Protein AF-A0A2W4RV79-F1 (afdb_monomer_lite)

Sequence (137 aa):
MKARRKSSSTPVARLARPAYEVRAKRFGPGDVQVELWQKRSPATPHITAPVRIAGLRGRNLELLESRISRHLKQVGVRLDLMPVDGVRADIDEDGALRLALFFRALAPMRNRDAMRLVAEGIEAMRGEGAQFCPEKA

Structure (mmCIF, N/CA/C/O backbone):
data_AF-A0A2W4RV79-F1
#
_entry.id   AF-A0A2W4RV79-F1
#
loop_
_atom_site.group_PDB
_atom_site.id
_atom_site.type_symbol
_atom_site.label_atom_id
_atom_site.label_alt_id
_atom_site.label_comp_id
_atom_site.label_asym_id
_atom_site.label_entity_id
_atom_site.label_seq_id
_atom_site.pdbx_PDB_ins_code
_atom_site.Cartn_x
_atom_site.Cartn_y
_atom_site.Cartn_z
_atom_site.occupancy
_atom_site.B_iso_or_equiv
_atom_site.auth_seq_id
_atom_site.auth_comp_id
_atom_site.auth_asym_id
_atom_site.auth_atom_id
_atom_site.pdbx_PDB_model_num
ATOM 1 N N . MET A 1 1 ? 46.241 12.941 -38.935 1.00 41.50 1 MET A N 1
ATOM 2 C CA . MET A 1 1 ? 45.205 11.888 -38.812 1.00 41.50 1 MET A CA 1
ATOM 3 C C . MET A 1 1 ? 45.241 11.311 -37.398 1.00 41.50 1 MET A C 1
ATOM 5 O O . MET A 1 1 ? 46.177 10.598 -37.073 1.00 41.50 1 MET A O 1
ATOM 9 N N . LYS A 1 2 ? 44.291 11.670 -36.520 1.00 36.09 2 LYS A N 1
ATOM 10 C CA . LYS A 1 2 ? 44.185 11.099 -35.164 1.00 36.09 2 LYS A CA 1
ATOM 11 C C . LYS A 1 2 ? 42.998 10.139 -35.122 1.00 36.09 2 LYS A C 1
ATOM 13 O O . LYS A 1 2 ? 41.849 10.572 -35.112 1.00 36.09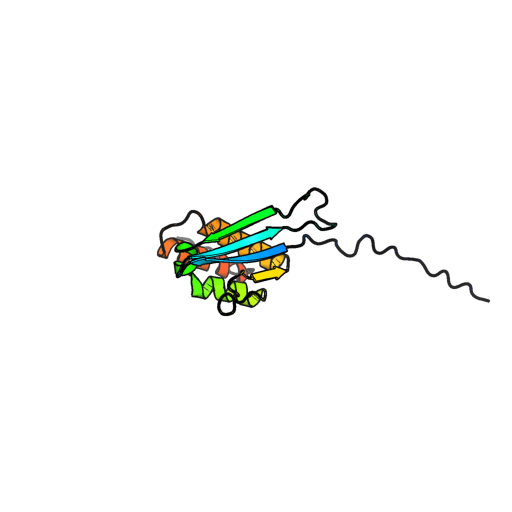 2 LYS A O 1
ATOM 18 N N . ALA A 1 3 ? 43.287 8.840 -35.108 1.00 44.56 3 ALA A N 1
ATOM 19 C CA . ALA A 1 3 ? 42.300 7.798 -34.862 1.00 44.56 3 ALA A CA 1
ATOM 20 C C . ALA A 1 3 ? 41.842 7.888 -33.399 1.00 44.56 3 ALA A C 1
ATOM 22 O O . ALA A 1 3 ? 42.511 7.421 -32.477 1.00 44.56 3 ALA A O 1
ATOM 23 N N . ARG A 1 4 ? 40.702 8.545 -33.183 1.00 38.75 4 ARG A N 1
ATOM 24 C CA . ARG A 1 4 ? 40.007 8.583 -31.899 1.00 38.75 4 ARG A CA 1
ATOM 25 C C . ARG A 1 4 ? 39.437 7.189 -31.646 1.00 38.75 4 ARG A C 1
ATOM 27 O O . ARG A 1 4 ? 38.348 6.871 -32.115 1.00 38.75 4 ARG A O 1
ATOM 34 N N . ARG A 1 5 ? 40.188 6.344 -30.932 1.00 44.56 5 ARG A N 1
ATOM 35 C CA . ARG A 1 5 ? 39.670 5.092 -30.364 1.00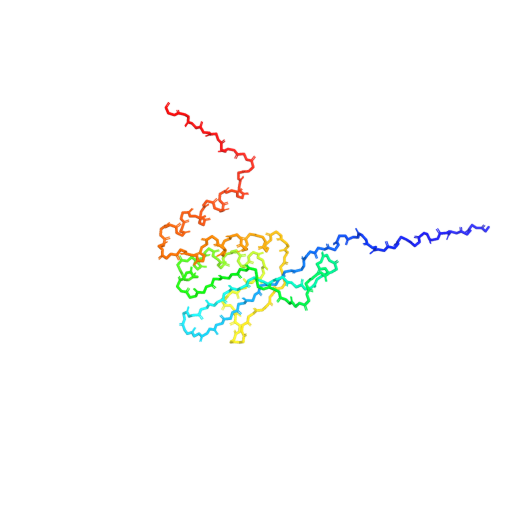 44.56 5 ARG A CA 1
ATOM 36 C C . ARG A 1 5 ? 38.492 5.454 -29.461 1.00 44.56 5 ARG A C 1
ATOM 38 O O . ARG A 1 5 ? 38.676 5.954 -28.356 1.00 44.56 5 ARG A O 1
ATOM 45 N N . LYS A 1 6 ? 37.277 5.272 -29.975 1.00 42.78 6 LYS A N 1
ATOM 46 C CA . LYS A 1 6 ? 36.044 5.338 -29.200 1.00 42.78 6 LYS A CA 1
ATOM 47 C C . LYS A 1 6 ? 36.063 4.101 -28.313 1.00 42.78 6 LYS A C 1
ATOM 49 O O . LYS A 1 6 ? 35.759 3.011 -28.783 1.00 42.78 6 LYS A O 1
ATOM 54 N N . SER A 1 7 ? 36.532 4.255 -27.075 1.00 39.31 7 SER A N 1
ATOM 55 C CA . SER A 1 7 ? 36.382 3.220 -26.063 1.00 39.31 7 SER A CA 1
ATOM 56 C C . SER A 1 7 ? 34.885 2.993 -25.889 1.00 39.31 7 SER A C 1
ATOM 58 O O . SER A 1 7 ? 34.153 3.817 -25.343 1.00 39.31 7 SER A O 1
ATOM 60 N N . SER A 1 8 ? 34.409 1.895 -26.459 1.00 44.69 8 SER A N 1
ATOM 61 C CA . SER A 1 8 ? 33.116 1.311 -26.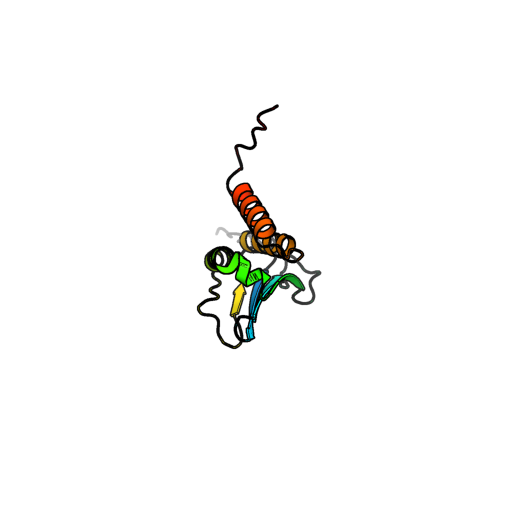161 1.00 44.69 8 SER A CA 1
ATOM 62 C C . SER A 1 8 ? 33.143 0.892 -24.694 1.00 44.69 8 SER A C 1
ATOM 64 O O . SER A 1 8 ? 33.568 -0.213 -24.365 1.00 44.69 8 SER A O 1
ATOM 66 N N . SER A 1 9 ? 32.753 1.799 -23.798 1.00 41.72 9 SER A N 1
ATOM 67 C CA . SER A 1 9 ? 32.401 1.426 -22.436 1.00 41.72 9 SER A CA 1
ATOM 68 C C . SER A 1 9 ? 31.091 0.650 -22.505 1.00 41.72 9 SER A C 1
ATOM 70 O O . SER A 1 9 ? 29.999 1.198 -22.643 1.00 41.72 9 SER A O 1
ATOM 72 N N . THR A 1 10 ? 31.218 -0.668 -22.484 1.00 48.91 10 THR A N 1
ATOM 73 C CA . THR A 1 10 ? 30.123 -1.619 -22.350 1.00 48.91 10 THR A CA 1
ATOM 74 C C . THR A 1 10 ? 29.247 -1.214 -21.149 1.00 48.91 10 THR A C 1
ATOM 76 O O . THR A 1 10 ? 29.775 -1.092 -20.041 1.00 48.91 10 THR A O 1
ATOM 79 N N . PRO A 1 11 ? 27.928 -0.985 -21.295 1.00 44.03 11 PRO A N 1
ATOM 80 C CA . PRO A 1 11 ? 27.078 -0.551 -20.189 1.00 44.03 11 PRO A CA 1
ATOM 81 C C . PRO A 1 11 ? 26.612 -1.763 -19.365 1.00 44.03 11 PRO A C 1
ATOM 83 O O . PRO A 1 11 ? 25.420 -1.989 -19.215 1.00 44.03 11 PRO A O 1
ATOM 86 N N . VAL A 1 12 ? 27.532 -2.583 -18.849 1.00 48.34 12 VAL A N 1
ATOM 87 C CA . VAL A 1 12 ? 27.168 -3.818 -18.109 1.00 48.34 12 VAL A CA 1
ATOM 88 C C . VAL A 1 12 ? 26.946 -3.565 -16.612 1.00 48.34 12 VAL A C 1
ATOM 90 O O . VAL A 1 12 ? 26.543 -4.462 -15.884 1.00 48.34 12 VAL A O 1
ATOM 93 N N . ALA A 1 13 ? 27.198 -2.345 -16.128 1.00 49.56 13 ALA A N 1
ATOM 94 C CA . ALA A 1 13 ? 27.263 -2.069 -14.692 1.00 49.56 13 ALA A CA 1
ATOM 95 C C . ALA A 1 13 ? 26.741 -0.684 -14.271 1.00 49.56 13 ALA A C 1
ATOM 97 O O . ALA A 1 13 ? 27.052 -0.219 -13.176 1.00 49.56 13 ALA A O 1
ATOM 98 N N . ARG A 1 14 ? 25.881 -0.024 -15.067 1.00 48.47 14 ARG A N 1
ATOM 99 C CA . ARG A 1 14 ? 24.940 0.941 -14.463 1.00 48.47 14 ARG A CA 1
ATOM 100 C C . ARG A 1 14 ? 23.846 0.138 -13.765 1.00 48.47 14 ARG A C 1
ATOM 102 O O . ARG A 1 14 ? 22.766 -0.035 -14.306 1.00 48.47 14 ARG A O 1
ATOM 109 N N . LEU A 1 15 ? 24.223 -0.404 -12.605 1.00 54.28 15 LEU A N 1
ATOM 110 C CA . LEU A 1 15 ? 23.394 -0.882 -11.502 1.00 54.28 15 LEU A CA 1
ATOM 111 C C . LEU A 1 15 ? 22.072 -1.497 -11.966 1.00 54.28 15 LEU A C 1
ATOM 113 O O . LEU A 1 15 ? 21.034 -0.837 -11.947 1.00 54.28 15 LEU A O 1
ATOM 117 N N . ALA A 1 16 ? 22.104 -2.767 -12.370 1.00 61.84 16 ALA A N 1
ATOM 118 C CA . ALA A 1 16 ? 20.875 -3.534 -12.439 1.00 61.84 16 ALA A CA 1
ATOM 119 C C . ALA A 1 16 ? 20.241 -3.481 -11.040 1.00 61.84 16 ALA A C 1
ATOM 121 O O . ALA A 1 16 ? 20.775 -4.062 -10.099 1.00 61.84 16 ALA A O 1
ATOM 122 N N . ARG A 1 17 ? 19.159 -2.716 -10.884 1.00 67.81 17 ARG A N 1
ATOM 123 C CA . ARG A 1 17 ? 18.393 -2.649 -9.638 1.00 67.81 17 ARG A CA 1
ATOM 124 C C . ARG A 1 17 ? 17.269 -3.682 -9.683 1.00 67.81 17 ARG A C 1
ATOM 126 O O . ARG A 1 17 ? 16.760 -3.988 -10.772 1.00 67.81 17 ARG A O 1
ATOM 133 N N . PRO A 1 18 ? 16.878 -4.262 -8.542 1.00 77.12 18 PRO A N 1
ATOM 134 C CA . PRO A 1 18 ? 15.671 -5.066 -8.490 1.00 77.12 18 PRO A CA 1
ATOM 135 C C . PRO A 1 18 ? 14.467 -4.208 -8.904 1.00 77.12 18 PRO A C 1
ATOM 137 O O . PRO A 1 18 ? 14.338 -3.061 -8.483 1.00 77.12 18 PRO A O 1
ATOM 140 N N . ALA A 1 19 ? 13.610 -4.748 -9.769 1.00 84.94 19 ALA A N 1
ATOM 141 C CA . ALA A 1 19 ? 12.394 -4.065 -10.198 1.00 84.94 19 ALA A CA 1
ATOM 142 C C . ALA A 1 19 ? 11.229 -4.487 -9.298 1.00 84.94 19 ALA A C 1
ATOM 144 O O . ALA A 1 19 ? 11.028 -5.684 -9.072 1.00 84.94 19 ALA A O 1
ATOM 145 N N . TYR A 1 20 ? 10.451 -3.524 -8.814 1.00 90.62 20 TYR A N 1
ATOM 146 C CA . TYR A 1 20 ? 9.318 -3.766 -7.925 1.00 90.62 20 TYR A CA 1
ATOM 147 C C . TYR A 1 20 ? 8.037 -3.177 -8.504 1.00 90.62 20 TYR A C 1
ATOM 149 O O . TYR A 1 20 ? 8.053 -2.145 -9.167 1.00 90.62 20 TYR A O 1
ATOM 157 N N . GLU A 1 21 ? 6.921 -3.843 -8.233 1.00 91.25 21 GLU A N 1
ATOM 158 C CA . GLU A 1 21 ? 5.597 -3.453 -8.701 1.00 91.25 21 GLU A CA 1
ATOM 159 C C . GLU A 1 21 ? 4.597 -3.571 -7.558 1.00 91.25 21 GLU A C 1
ATOM 161 O O . GLU A 1 21 ? 4.522 -4.594 -6.874 1.00 91.25 21 GLU A O 1
ATOM 166 N N . VAL A 1 22 ? 3.796 -2.531 -7.365 1.00 91.38 22 VAL A N 1
ATOM 167 C CA . VAL A 1 22 ? 2.632 -2.588 -6.485 1.00 91.38 22 VAL A CA 1
ATOM 168 C C . VAL A 1 22 ? 1.423 -2.945 -7.322 1.00 91.38 22 VAL A C 1
ATOM 170 O O . VAL A 1 22 ? 1.166 -2.334 -8.357 1.00 91.38 22 VAL A O 1
ATOM 173 N N . ARG A 1 23 ? 0.661 -3.927 -6.850 1.00 91.44 23 ARG A N 1
ATOM 174 C CA . ARG A 1 23 ? -0.622 -4.322 -7.418 1.00 91.44 23 ARG A CA 1
ATOM 175 C C . ARG A 1 23 ? -1.698 -4.040 -6.396 1.00 91.44 23 ARG A C 1
ATOM 177 O O . ARG A 1 23 ? -1.645 -4.580 -5.297 1.00 91.44 23 ARG A O 1
ATOM 184 N N . ALA A 1 24 ? -2.677 -3.229 -6.755 1.00 89.50 24 ALA A N 1
ATOM 185 C CA . ALA A 1 24 ? -3.880 -3.085 -5.957 1.00 89.50 24 ALA A CA 1
ATOM 186 C C . ALA A 1 24 ? -5.072 -3.631 -6.737 1.00 89.50 24 ALA A C 1
ATOM 188 O O . ALA A 1 24 ? -5.185 -3.416 -7.944 1.00 89.50 24 ALA A O 1
ATOM 189 N N . LYS A 1 25 ? -5.942 -4.368 -6.052 1.00 88.38 25 LYS A N 1
ATOM 190 C CA . LYS A 1 25 ? -7.140 -4.973 -6.628 1.00 88.38 25 LYS A CA 1
ATOM 191 C C . LYS A 1 25 ? -8.310 -4.805 -5.670 1.00 88.38 25 LYS A C 1
ATOM 193 O O . LYS A 1 25 ? -8.163 -4.992 -4.463 1.00 88.38 25 LYS A O 1
ATOM 198 N N . ARG A 1 26 ? -9.480 -4.476 -6.215 1.00 85.38 26 ARG A N 1
ATOM 199 C CA . ARG A 1 26 ? -10.746 -4.462 -5.477 1.00 85.38 26 ARG A CA 1
ATOM 200 C C . ARG A 1 26 ? -11.446 -5.804 -5.669 1.00 85.38 26 ARG A C 1
ATOM 202 O O . ARG A 1 26 ? -11.618 -6.245 -6.800 1.00 85.38 26 ARG A O 1
ATOM 209 N N . PHE A 1 27 ? -11.818 -6.452 -4.573 1.00 79.94 27 PHE A N 1
ATOM 210 C CA . PHE A 1 27 ? -12.574 -7.709 -4.579 1.00 79.94 27 PHE A CA 1
ATOM 211 C C . PHE A 1 27 ? -14.060 -7.492 -4.272 1.00 79.94 27 PHE A C 1
ATOM 213 O O . PHE A 1 27 ? -14.887 -8.304 -4.675 1.00 79.94 27 PHE A O 1
ATOM 220 N N . GLY A 1 28 ? -14.406 -6.381 -3.620 1.00 76.69 28 GLY A N 1
ATOM 221 C CA . GLY A 1 28 ? -15.782 -5.983 -3.338 1.00 76.69 28 GLY A CA 1
ATOM 222 C C . GLY A 1 28 ? -15.859 -4.589 -2.702 1.00 76.69 28 GLY A C 1
ATOM 223 O O . GLY A 1 28 ? -14.840 -3.893 -2.607 1.00 76.69 28 GLY A O 1
ATOM 224 N N . PRO A 1 29 ? -17.052 -4.155 -2.264 1.00 72.75 29 PRO A N 1
ATOM 225 C CA . PRO A 1 29 ? -17.213 -2.955 -1.443 1.00 72.75 29 PRO A CA 1
ATOM 226 C C . PRO A 1 29 ? -16.427 -3.117 -0.130 1.00 72.75 29 PRO A C 1
ATOM 228 O O . PRO A 1 29 ? -16.606 -4.111 0.565 1.00 72.75 29 PRO A O 1
ATOM 231 N N . GLY A 1 30 ? -15.509 -2.196 0.176 1.00 71.69 30 GLY A N 1
ATOM 232 C CA . GLY A 1 30 ? -14.612 -2.271 1.350 1.00 71.69 30 GLY A CA 1
ATOM 233 C C . GLY A 1 30 ? -13.442 -3.266 1.232 1.00 71.69 30 GLY A C 1
ATOM 234 O O . GLY A 1 30 ? -12.374 -3.052 1.794 1.00 71.69 30 GLY A O 1
ATOM 235 N N . ASP A 1 31 ? -13.556 -4.312 0.410 1.00 81.81 31 ASP A N 1
ATOM 236 C CA . ASP A 1 31 ? -12.494 -5.317 0.268 1.00 81.81 31 ASP A CA 1
ATOM 237 C C . ASP A 1 31 ? -11.472 -4.935 -0.814 1.00 81.81 31 ASP A C 1
ATOM 239 O O . ASP A 1 31 ? -11.569 -5.321 -1.986 1.00 81.81 31 ASP A O 1
ATOM 243 N N . VAL A 1 32 ? -10.481 -4.137 -0.410 1.00 86.44 32 VAL A N 1
ATOM 244 C CA . VAL A 1 32 ? -9.314 -3.779 -1.227 1.00 86.44 32 VAL A CA 1
ATOM 245 C C . VAL A 1 32 ? -8.100 -4.578 -0.773 1.00 86.44 32 VAL A C 1
ATOM 247 O O . VAL A 1 32 ? -7.822 -4.707 0.418 1.00 86.44 32 VAL A O 1
ATOM 250 N N . GLN A 1 33 ? -7.343 -5.090 -1.736 1.00 88.94 33 GLN A N 1
ATOM 251 C CA . GLN A 1 33 ? -6.066 -5.744 -1.509 1.00 88.94 33 GLN A CA 1
ATOM 252 C C . GLN A 1 33 ? -4.954 -4.958 -2.188 1.00 88.94 33 GLN A C 1
ATOM 254 O O . GLN A 1 33 ? -5.072 -4.594 -3.355 1.00 88.94 33 GLN A O 1
ATOM 259 N N . VAL A 1 34 ? -3.858 -4.746 -1.468 1.00 89.94 34 VAL A N 1
ATOM 260 C CA . VAL A 1 34 ? -2.625 -4.159 -1.989 1.00 89.94 34 VAL A CA 1
ATOM 261 C C . VAL A 1 34 ? -1.497 -5.153 -1.775 1.00 89.94 34 VAL A C 1
ATOM 263 O O . VAL A 1 34 ? -1.299 -5.664 -0.675 1.00 89.94 34 VAL A O 1
ATOM 266 N N . GLU A 1 35 ? -0.751 -5.441 -2.828 1.00 92.50 35 GLU A N 1
ATOM 267 C CA . GLU A 1 35 ? 0.350 -6.391 -2.830 1.00 92.50 35 GLU A CA 1
ATOM 268 C C . GLU A 1 35 ? 1.596 -5.763 -3.434 1.00 92.50 35 GLU A C 1
ATOM 270 O O . GLU A 1 35 ? 1.531 -5.008 -4.402 1.00 92.50 35 GLU A O 1
ATOM 275 N N . LEU A 1 36 ? 2.742 -6.131 -2.881 1.00 92.38 36 LEU A N 1
ATOM 276 C CA . LEU A 1 36 ? 4.050 -5.803 -3.410 1.00 92.38 36 LEU A CA 1
ATOM 277 C C . LEU A 1 36 ? 4.637 -7.031 -4.099 1.00 92.38 36 LEU A C 1
ATOM 279 O O . LEU A 1 36 ? 4.714 -8.112 -3.508 1.00 92.38 36 LEU A O 1
ATOM 283 N N . TRP A 1 37 ? 5.093 -6.836 -5.327 1.00 92.12 37 TRP A N 1
ATOM 284 C CA . TRP A 1 37 ? 5.674 -7.857 -6.179 1.00 92.12 37 TRP A CA 1
ATOM 285 C C . TRP A 1 37 ? 7.085 -7.458 -6.604 1.00 92.12 37 TRP A C 1
ATOM 287 O O . TRP A 1 37 ? 7.355 -6.293 -6.883 1.00 92.12 37 TRP A O 1
ATOM 297 N N . GLN A 1 38 ? 7.983 -8.433 -6.688 1.00 89.06 38 GLN A N 1
ATOM 298 C CA . GLN A 1 38 ? 9.302 -8.270 -7.286 1.00 89.06 38 GLN A CA 1
ATOM 299 C C . GLN A 1 38 ? 9.283 -8.860 -8.694 1.00 89.06 38 GLN A C 1
ATOM 301 O O . GLN A 1 38 ? 8.906 -10.017 -8.889 1.00 89.06 38 GLN A O 1
ATOM 306 N N . LYS A 1 39 ? 9.659 -8.054 -9.685 1.00 87.06 39 LYS A N 1
ATOM 307 C CA . LYS A 1 39 ? 9.733 -8.444 -11.094 1.00 87.06 39 LYS A CA 1
ATOM 308 C C . LYS A 1 39 ? 11.093 -9.049 -11.405 1.00 87.06 39 LYS A C 1
ATOM 310 O O . LYS A 1 39 ? 12.082 -8.826 -10.705 1.00 87.06 39 LYS A O 1
ATOM 315 N N . ARG A 1 40 ? 11.134 -9.793 -12.512 1.00 82.06 40 ARG A N 1
ATOM 316 C CA . ARG A 1 40 ? 12.406 -10.181 -13.115 1.00 82.06 40 ARG A CA 1
ATOM 317 C C . ARG A 1 40 ? 13.161 -8.908 -13.489 1.00 82.06 40 ARG A C 1
ATOM 319 O O . ARG A 1 40 ? 12.624 -8.073 -14.216 1.00 82.06 40 ARG A O 1
ATOM 326 N N . SER A 1 41 ? 14.395 -8.775 -13.032 1.00 75.19 41 SER A N 1
ATOM 327 C CA . SER A 1 41 ? 15.313 -7.760 -13.531 1.00 75.19 41 SER A CA 1
ATOM 328 C C . SER A 1 41 ? 16.694 -8.380 -13.748 1.00 75.19 41 SER A C 1
ATOM 330 O O . SER A 1 41 ? 16.962 -9.473 -13.242 1.00 75.19 41 SER A O 1
ATOM 332 N N . PRO A 1 42 ? 17.603 -7.708 -14.475 1.00 71.06 42 PRO A N 1
ATOM 333 C CA . PRO A 1 42 ? 18.974 -8.193 -14.633 1.00 71.06 42 PRO A CA 1
ATOM 334 C C . PRO A 1 42 ? 19.725 -8.342 -13.292 1.00 71.06 42 PRO A C 1
ATOM 336 O O . PRO A 1 42 ? 20.737 -9.029 -13.236 1.00 71.06 42 PRO A O 1
ATOM 339 N N . ALA A 1 43 ? 19.215 -7.724 -12.216 1.00 71.50 43 ALA A N 1
ATOM 340 C CA . ALA A 1 43 ? 19.735 -7.815 -10.850 1.00 71.50 43 ALA A CA 1
ATOM 341 C C . ALA A 1 43 ? 19.272 -9.079 -10.117 1.00 71.50 43 ALA A C 1
ATOM 343 O O . ALA A 1 43 ? 19.901 -9.524 -9.162 1.00 71.50 43 ALA A O 1
ATOM 344 N N . THR A 1 44 ? 18.142 -9.640 -10.549 1.00 68.69 44 THR A N 1
ATOM 345 C CA . THR A 1 44 ? 17.469 -10.781 -9.928 1.00 68.69 44 THR A CA 1
ATOM 346 C C . THR A 1 44 ? 17.290 -11.919 -10.938 1.00 68.69 44 THR A C 1
ATOM 348 O O . THR A 1 44 ? 16.167 -12.352 -11.205 1.00 68.69 44 THR A O 1
ATOM 351 N N . PRO A 1 45 ? 18.388 -12.454 -11.512 1.00 70.31 45 PRO A N 1
ATOM 352 C CA . PRO A 1 45 ? 18.314 -13.476 -12.560 1.00 70.31 45 PRO A CA 1
ATOM 353 C C . PRO A 1 45 ? 17.680 -14.793 -12.081 1.00 70.31 45 PRO A C 1
ATOM 355 O O . PRO A 1 45 ? 17.166 -15.559 -12.890 1.00 70.31 45 PRO A O 1
ATOM 358 N N . HIS A 1 46 ? 17.679 -15.045 -10.768 1.00 73.06 46 HIS A N 1
ATOM 359 C CA . HIS A 1 46 ? 17.039 -16.199 -10.132 1.00 73.06 46 HIS A CA 1
ATOM 360 C C . HIS A 1 46 ? 15.504 -16.097 -10.077 1.00 73.06 46 HIS A C 1
ATOM 362 O O . HIS A 1 46 ? 14.831 -17.100 -9.850 1.00 73.06 46 HIS A O 1
ATOM 368 N N . ILE A 1 47 ? 14.925 -14.911 -10.291 1.00 78.38 47 ILE A N 1
ATOM 369 C CA . ILE A 1 47 ? 13.474 -14.724 -10.305 1.00 78.38 47 ILE A CA 1
ATOM 370 C C . ILE A 1 47 ? 12.953 -15.104 -11.691 1.00 78.38 47 ILE A C 1
ATOM 372 O O . ILE A 1 47 ? 13.189 -14.403 -12.673 1.00 78.38 47 ILE A O 1
ATOM 376 N N . THR A 1 48 ? 12.223 -16.220 -11.775 1.00 74.25 48 THR A N 1
ATOM 377 C CA . THR A 1 48 ? 11.631 -16.728 -13.025 1.00 74.25 48 THR A CA 1
ATOM 378 C C . THR A 1 48 ? 10.144 -16.363 -13.192 1.00 74.25 48 THR A C 1
ATOM 380 O O . THR A 1 48 ? 9.561 -16.470 -14.266 1.00 74.25 48 THR A O 1
ATOM 383 N N . ALA A 1 49 ? 9.490 -15.818 -12.189 1.00 81.00 49 ALA A N 1
ATOM 384 C CA . ALA A 1 49 ? 8.169 -15.213 -12.336 1.00 81.00 49 ALA A CA 1
ATOM 385 C C . ALA A 1 49 ? 8.063 -14.087 -11.315 1.00 81.00 49 ALA A C 1
ATOM 387 O O . ALA A 1 49 ? 8.801 -14.124 -10.334 1.00 81.00 49 ALA A O 1
ATOM 388 N N . PRO A 1 50 ? 7.195 -13.080 -11.510 1.00 84.62 50 PRO A N 1
ATOM 389 C CA . PRO A 1 50 ? 6.968 -12.084 -10.473 1.00 84.62 50 PRO A CA 1
ATOM 390 C C . PRO A 1 50 ? 6.654 -12.768 -9.134 1.00 84.62 50 PRO A C 1
ATOM 392 O O . PRO A 1 50 ? 5.768 -13.620 -9.088 1.00 84.62 50 PRO A O 1
ATOM 395 N N . VAL A 1 51 ? 7.367 -12.411 -8.064 1.00 87.75 51 VAL A N 1
ATOM 396 C CA . VAL A 1 51 ? 7.194 -13.006 -6.726 1.00 87.75 51 VAL A CA 1
ATOM 397 C C . VAL A 1 51 ? 6.484 -12.016 -5.816 1.00 87.75 51 VAL A C 1
ATOM 399 O O . VAL A 1 51 ? 6.894 -10.861 -5.718 1.00 87.75 51 VAL A O 1
ATOM 402 N N . ARG A 1 52 ? 5.434 -12.462 -5.120 1.00 89.62 52 ARG A N 1
ATOM 403 C CA . ARG A 1 52 ? 4.761 -11.658 -4.095 1.00 89.62 52 ARG A CA 1
ATOM 404 C C . ARG A 1 52 ? 5.640 -11.577 -2.845 1.00 89.62 52 ARG A C 1
ATOM 406 O O . ARG A 1 52 ? 5.926 -12.595 -2.223 1.00 89.62 52 ARG A O 1
ATOM 413 N N . ILE A 1 53 ? 6.023 -10.365 -2.457 1.00 89.62 53 ILE A N 1
ATOM 414 C CA . ILE A 1 53 ? 6.886 -10.099 -1.297 1.00 89.62 53 ILE A CA 1
ATOM 415 C C . ILE A 1 53 ? 6.057 -9.871 -0.032 1.00 89.62 53 ILE A C 1
ATOM 417 O O . ILE A 1 53 ? 6.357 -10.415 1.035 1.00 89.62 53 ILE A O 1
ATOM 421 N N . ALA A 1 54 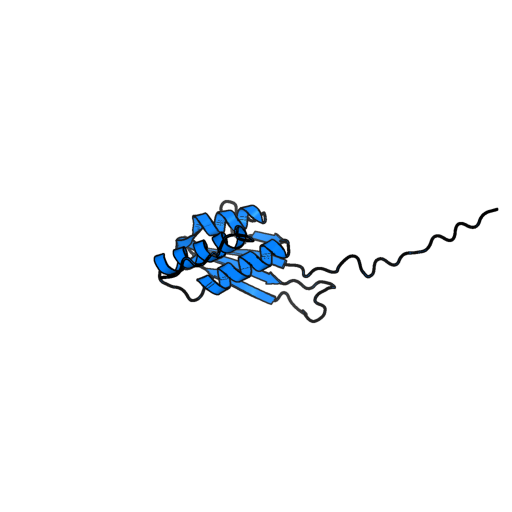? 5.014 -9.051 -0.152 1.00 90.44 54 ALA A N 1
ATOM 422 C CA . ALA A 1 54 ? 4.141 -8.681 0.952 1.00 90.44 54 ALA A CA 1
ATOM 423 C C . ALA A 1 54 ? 2.772 -8.230 0.432 1.00 90.44 54 ALA A C 1
ATOM 425 O O . ALA A 1 54 ? 2.597 -7.973 -0.758 1.00 90.44 54 ALA A O 1
ATOM 426 N N . GLY A 1 55 ? 1.783 -8.124 1.312 1.00 90.56 55 GLY A N 1
ATOM 427 C CA . GLY A 1 55 ? 0.516 -7.495 0.963 1.00 90.56 55 GLY A CA 1
ATOM 428 C C . GLY A 1 55 ? -0.425 -7.378 2.147 1.00 90.56 55 GLY A C 1
ATOM 429 O O . GLY A 1 55 ? -0.305 -8.126 3.115 1.00 90.56 55 GLY A O 1
ATOM 430 N N . LEU A 1 56 ? -1.367 -6.453 2.030 1.00 88.50 56 LEU A N 1
ATOM 431 C CA . LEU A 1 56 ? -2.389 -6.153 3.020 1.00 88.50 56 LEU A CA 1
ATOM 432 C C . LEU A 1 56 ? -3.764 -6.158 2.348 1.00 88.50 56 LEU A C 1
ATOM 434 O O . LEU A 1 56 ? -3.889 -5.751 1.194 1.00 88.50 56 LEU A O 1
ATOM 438 N N . ARG A 1 57 ? -4.795 -6.632 3.049 1.00 87.25 57 ARG A N 1
ATOM 439 C CA . ARG A 1 57 ? -6.151 -6.752 2.500 1.00 87.25 57 ARG A CA 1
ATOM 440 C C . ARG A 1 57 ? -7.218 -6.367 3.518 1.00 87.25 57 ARG A C 1
ATOM 442 O O . ARG A 1 57 ? -7.049 -6.628 4.711 1.00 87.25 57 ARG A O 1
ATOM 449 N N . GLY A 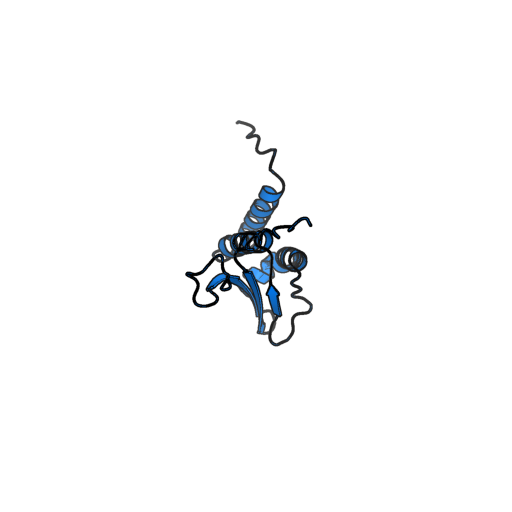1 58 ? -8.319 -5.819 3.009 1.00 84.62 58 GLY A N 1
ATOM 450 C CA . GLY A 1 58 ? -9.582 -5.643 3.717 1.00 84.62 58 GLY A CA 1
ATOM 451 C C . GLY A 1 58 ? -9.403 -4.843 4.999 1.00 84.62 58 GLY A C 1
ATOM 452 O O . GLY A 1 58 ? -8.758 -3.798 4.999 1.00 84.62 58 GLY A O 1
ATOM 453 N N . ARG A 1 59 ? -9.894 -5.385 6.116 1.00 81.06 59 ARG A N 1
ATOM 454 C CA . ARG A 1 59 ? -9.915 -4.702 7.417 1.00 81.06 59 ARG A CA 1
ATOM 455 C C . ARG A 1 59 ? -8.565 -4.121 7.843 1.00 81.06 59 ARG A C 1
ATOM 457 O O . ARG A 1 59 ? -8.515 -3.009 8.348 1.00 81.06 59 ARG A O 1
ATOM 464 N N . ASN A 1 60 ? -7.457 -4.831 7.637 1.00 80.62 60 ASN A N 1
ATOM 465 C CA . ASN A 1 60 ? -6.148 -4.318 8.054 1.00 80.62 60 ASN A CA 1
ATOM 466 C C . ASN A 1 60 ? -5.709 -3.100 7.225 1.00 80.62 60 ASN A C 1
ATOM 468 O O . ASN A 1 60 ? -5.000 -2.234 7.735 1.00 80.62 60 ASN A O 1
ATOM 472 N N . LEU A 1 61 ? -6.144 -3.029 5.965 1.00 82.25 61 LEU A N 1
ATOM 473 C CA . LEU A 1 61 ? -5.939 -1.869 5.106 1.00 82.25 61 LEU A CA 1
ATOM 474 C C . LEU A 1 61 ? -6.853 -0.712 5.519 1.00 82.25 61 LEU A C 1
ATOM 476 O O . LEU A 1 61 ? -6.368 0.409 5.617 1.00 82.25 61 LEU A O 1
ATOM 480 N N . GLU A 1 62 ? -8.122 -0.986 5.830 1.00 82.75 62 GLU A N 1
ATOM 481 C CA . GLU A 1 62 ? -9.085 0.018 6.313 1.00 82.75 62 GLU A CA 1
ATOM 482 C C . GLU A 1 62 ? -8.616 0.687 7.615 1.00 82.75 62 GLU A C 1
ATOM 484 O O . GLU A 1 62 ? -8.654 1.907 7.752 1.00 82.75 62 GLU A O 1
ATOM 489 N N . LEU A 1 63 ? -8.090 -0.096 8.565 1.00 81.75 63 LEU A N 1
ATOM 490 C CA . LEU A 1 63 ? -7.632 0.414 9.864 1.00 81.75 63 LEU A CA 1
ATOM 491 C C . LEU A 1 63 ? -6.516 1.467 9.756 1.00 81.75 63 LEU A C 1
ATOM 493 O O . LEU A 1 63 ? -6.365 2.288 10.662 1.00 81.75 63 LEU A O 1
ATOM 497 N N . LEU A 1 64 ? -5.733 1.441 8.675 1.00 81.81 64 LEU A N 1
ATOM 498 C CA . LEU A 1 64 ? -4.623 2.361 8.421 1.00 81.81 64 LEU A CA 1
ATOM 499 C C . LEU A 1 64 ? -4.740 3.044 7.052 1.00 81.81 64 LEU A C 1
ATOM 501 O O . LEU A 1 64 ? -3.733 3.497 6.500 1.00 81.81 64 LEU A O 1
ATOM 505 N N . GLU A 1 65 ? -5.957 3.150 6.516 1.00 81.12 65 GLU A N 1
ATOM 506 C CA . GLU A 1 65 ? -6.211 3.563 5.134 1.00 81.12 65 GLU A CA 1
ATOM 507 C C . GLU A 1 65 ? -5.558 4.904 4.807 1.00 81.12 65 GLU A C 1
ATOM 509 O O . GLU A 1 65 ? -4.821 5.011 3.828 1.00 81.12 65 GLU A O 1
ATOM 514 N N . SER A 1 66 ? -5.734 5.911 5.665 1.00 83.25 66 SER A N 1
ATOM 515 C CA . SER A 1 66 ? -5.159 7.247 5.474 1.00 83.25 66 SER A CA 1
ATOM 516 C C . SER A 1 66 ? -3.627 7.236 5.399 1.00 83.25 66 SER A C 1
ATOM 518 O O . SER A 1 66 ? -3.037 8.005 4.636 1.00 83.25 66 SER A O 1
ATOM 520 N N . ARG A 1 67 ? -2.965 6.363 6.174 1.00 82.75 67 ARG A N 1
ATOM 521 C CA . ARG A 1 67 ? -1.495 6.249 6.203 1.00 82.75 67 ARG A CA 1
ATOM 522 C C . ARG A 1 67 ? -0.987 5.476 4.996 1.00 82.75 67 ARG A C 1
ATOM 524 O O . ARG A 1 67 ? -0.111 5.960 4.283 1.00 82.75 67 ARG A O 1
ATOM 531 N N . ILE A 1 68 ? -1.572 4.313 4.722 1.00 83.94 68 ILE A N 1
ATOM 532 C CA . ILE A 1 68 ? -1.175 3.478 3.585 1.00 83.94 68 ILE A CA 1
ATOM 533 C C . ILE A 1 68 ? -1.449 4.214 2.274 1.00 83.94 68 ILE A C 1
ATOM 535 O O . ILE A 1 68 ? -0.582 4.249 1.408 1.00 83.94 68 ILE A O 1
ATOM 539 N N . SER A 1 69 ? -2.579 4.912 2.160 1.00 84.56 69 SER A N 1
ATOM 540 C CA . SER A 1 69 ? -2.880 5.768 1.012 1.00 84.56 69 SER A CA 1
ATOM 541 C C . SER A 1 69 ? -1.854 6.883 0.836 1.00 84.56 69 SER A C 1
ATOM 543 O O . SER A 1 69 ? -1.496 7.198 -0.294 1.00 84.56 69 SER A O 1
ATOM 545 N N . ARG A 1 70 ? -1.328 7.471 1.919 1.00 85.62 70 ARG A N 1
ATOM 546 C CA . ARG A 1 70 ? -0.248 8.465 1.829 1.00 85.62 70 ARG A CA 1
ATOM 547 C C . ARG A 1 70 ? 1.038 7.849 1.274 1.00 85.62 70 ARG A C 1
ATOM 549 O O . ARG A 1 70 ? 1.612 8.425 0.354 1.00 85.62 70 ARG A O 1
ATOM 556 N N . HIS A 1 71 ? 1.470 6.697 1.789 1.00 83.69 71 HIS A N 1
ATOM 557 C CA . HIS A 1 71 ? 2.680 6.011 1.305 1.00 83.69 71 HIS A CA 1
ATOM 558 C C . HIS A 1 71 ? 2.533 5.542 -0.142 1.00 83.69 71 HIS A C 1
ATOM 560 O O . HIS A 1 71 ? 3.434 5.750 -0.947 1.00 83.69 71 HIS A O 1
ATOM 566 N N . LEU A 1 72 ? 1.369 5.004 -0.505 1.00 85.12 72 LEU A N 1
ATOM 567 C CA . LEU A 1 72 ? 1.058 4.631 -1.882 1.00 85.12 72 LEU A CA 1
ATOM 568 C C . LEU A 1 72 ? 1.093 5.850 -2.810 1.00 85.12 72 LEU A C 1
ATOM 570 O O . LEU A 1 72 ? 1.741 5.804 -3.851 1.00 85.12 72 LEU A O 1
ATOM 574 N N . LYS A 1 73 ? 0.504 6.980 -2.399 1.00 85.94 73 LYS A N 1
ATOM 575 C CA . LYS A 1 73 ? 0.555 8.235 -3.165 1.00 85.94 73 LYS A CA 1
ATOM 576 C C . LYS A 1 73 ? 1.988 8.751 -3.342 1.00 85.94 73 LYS A C 1
ATOM 578 O O . LYS A 1 73 ? 2.278 9.306 -4.398 1.00 85.94 73 LYS A O 1
ATOM 583 N N . GLN A 1 74 ? 2.867 8.570 -2.350 1.00 83.62 74 GLN A N 1
ATOM 584 C CA . GLN A 1 74 ? 4.289 8.941 -2.445 1.00 83.62 74 GLN A CA 1
ATOM 585 C C . GLN A 1 74 ? 5.039 8.119 -3.498 1.00 83.62 74 GLN A C 1
ATOM 587 O O . GLN A 1 74 ? 5.926 8.659 -4.149 1.00 83.62 74 GLN A O 1
ATOM 592 N N . VAL A 1 75 ? 4.656 6.856 -3.703 1.00 79.00 75 VAL A N 1
ATOM 593 C CA . VAL A 1 75 ? 5.231 5.981 -4.740 1.00 79.00 75 VAL A CA 1
ATOM 594 C C . VAL A 1 75 ? 4.429 5.996 -6.052 1.00 79.00 75 VAL A C 1
ATOM 596 O O . VAL A 1 75 ? 4.610 5.137 -6.905 1.00 79.00 75 VAL A O 1
ATOM 599 N N . GLY A 1 76 ? 3.513 6.958 -6.224 1.00 78.19 76 GLY A N 1
ATOM 600 C CA . GLY A 1 76 ? 2.735 7.134 -7.458 1.00 78.19 76 GLY A CA 1
ATOM 601 C C . GLY A 1 76 ? 1.482 6.258 -7.591 1.00 78.19 76 GLY A C 1
ATOM 602 O O . GLY A 1 76 ? 0.810 6.307 -8.618 1.00 78.19 76 GLY A O 1
ATOM 603 N N . VAL A 1 77 ? 1.106 5.499 -6.559 1.00 82.50 77 VAL A N 1
ATOM 604 C CA . VAL A 1 77 ? -0.098 4.654 -6.539 1.00 82.50 77 VAL A CA 1
ATOM 605 C C . VAL A 1 77 ? -1.249 5.391 -5.855 1.00 82.50 77 VAL A C 1
ATOM 607 O O . VAL A 1 77 ? -1.181 5.721 -4.672 1.00 82.50 77 VAL A O 1
ATOM 610 N N . ARG A 1 78 ? -2.357 5.629 -6.565 1.00 81.50 78 ARG A N 1
ATOM 611 C CA . ARG A 1 78 ? -3.570 6.220 -5.970 1.00 81.50 78 ARG A CA 1
ATOM 612 C C . ARG A 1 78 ? -4.694 5.190 -5.903 1.00 81.50 78 ARG A C 1
ATOM 614 O O . ARG A 1 78 ? -5.254 4.828 -6.930 1.00 81.50 78 ARG A O 1
ATOM 621 N N . LEU A 1 79 ? -5.038 4.754 -4.689 1.00 77.19 79 LEU A N 1
ATOM 622 C CA . LEU A 1 79 ? -6.149 3.820 -4.459 1.00 77.19 79 LEU A CA 1
ATOM 623 C C . LEU A 1 79 ? -7.522 4.445 -4.756 1.00 77.19 79 LEU A C 1
ATOM 625 O O . LEU A 1 79 ? -8.423 3.742 -5.205 1.00 77.19 79 LEU A O 1
ATOM 629 N N . ASP A 1 80 ? -7.654 5.760 -4.559 1.00 77.00 80 ASP A N 1
ATOM 630 C CA . ASP A 1 80 ? -8.899 6.511 -4.787 1.00 77.00 80 ASP A CA 1
ATOM 631 C C . ASP A 1 80 ? -9.340 6.495 -6.261 1.00 77.00 80 ASP A C 1
ATOM 633 O O . ASP A 1 80 ? -10.526 6.556 -6.562 1.00 77.00 80 ASP A O 1
ATOM 637 N N . LEU A 1 81 ? -8.374 6.408 -7.182 1.00 76.19 81 LEU A N 1
ATOM 638 C CA . LEU A 1 81 ? -8.587 6.426 -8.634 1.00 76.19 81 LEU A CA 1
ATOM 639 C C . LEU A 1 81 ? -8.432 5.031 -9.254 1.00 76.19 81 LEU A C 1
ATOM 641 O O . LEU A 1 81 ? -8.208 4.904 -10.456 1.00 76.19 81 LEU A O 1
ATOM 645 N N . MET A 1 82 ? -8.476 3.980 -8.432 1.00 78.81 82 MET A N 1
ATOM 646 C CA . MET A 1 82 ? -8.214 2.621 -8.886 1.00 78.81 82 MET A CA 1
ATOM 647 C C . MET A 1 82 ? -9.347 2.113 -9.801 1.00 78.81 82 MET A C 1
ATOM 649 O O . MET A 1 82 ? -10.500 2.078 -9.359 1.00 78.81 82 MET A O 1
ATOM 653 N N . PRO A 1 83 ? -9.034 1.657 -11.030 1.00 77.31 83 PRO A N 1
ATOM 654 C CA . PRO A 1 83 ? -9.999 1.013 -11.921 1.00 77.31 83 PRO A CA 1
ATOM 655 C C . PRO A 1 83 ? -10.596 -0.268 -11.322 1.00 77.31 83 PRO A C 1
ATOM 657 O O . PRO A 1 83 ? -10.023 -0.868 -10.410 1.00 77.31 83 PRO A O 1
ATOM 660 N N . VAL A 1 84 ? -11.714 -0.739 -11.886 1.00 73.38 84 VAL A N 1
ATOM 661 C CA . VAL A 1 84 ? -12.367 -2.000 -11.475 1.00 73.38 84 VAL A CA 1
ATOM 662 C C . VAL A 1 84 ? -11.412 -3.197 -11.602 1.00 73.38 84 VAL A C 1
ATOM 664 O O . VAL A 1 84 ? -11.369 -4.046 -10.714 1.00 73.38 84 VAL A O 1
ATOM 667 N N . ASP A 1 85 ? -10.569 -3.207 -12.636 1.00 75.50 85 ASP A N 1
ATOM 668 C CA . ASP A 1 85 ? -9.570 -4.259 -12.874 1.00 75.50 85 ASP A CA 1
ATOM 669 C C . ASP A 1 85 ? -8.342 -4.179 -11.941 1.00 75.50 85 ASP A C 1
ATOM 671 O O . ASP A 1 85 ? -7.491 -5.076 -11.932 1.00 75.50 85 ASP A O 1
ATOM 675 N N . GLY A 1 86 ? -8.257 -3.127 -11.121 1.00 83.12 86 GLY A N 1
ATOM 676 C CA . GLY A 1 86 ? -7.124 -2.821 -10.254 1.00 83.12 86 GLY A CA 1
ATOM 677 C C . GLY A 1 86 ? -6.104 -1.871 -10.888 1.00 83.12 86 GLY A C 1
ATOM 678 O O . GLY A 1 86 ? -6.254 -1.410 -12.017 1.00 83.12 86 GLY A O 1
ATOM 679 N N . VAL A 1 87 ? -5.041 -1.568 -10.143 1.00 87.06 87 VAL A N 1
ATOM 680 C CA . VAL A 1 87 ? -3.903 -0.764 -10.616 1.00 87.06 87 VAL A CA 1
ATOM 681 C C . VAL A 1 87 ? -2.600 -1.528 -10.428 1.00 87.06 87 VAL A C 1
ATOM 683 O O . VAL A 1 87 ? -2.421 -2.264 -9.455 1.00 87.06 87 VAL A O 1
ATOM 686 N N . ARG A 1 88 ? -1.678 -1.343 -11.373 1.00 88.75 88 ARG A N 1
ATOM 687 C CA . ARG A 1 88 ? -0.293 -1.800 -11.274 1.00 88.75 88 ARG A CA 1
ATOM 688 C C . ARG A 1 88 ? 0.620 -0.614 -11.521 1.00 88.75 88 ARG A C 1
ATOM 690 O O . ARG A 1 88 ? 0.423 0.094 -12.505 1.00 88.75 88 ARG A O 1
ATOM 697 N N . ALA A 1 89 ? 1.585 -0.401 -10.641 1.00 87.62 89 ALA A N 1
ATOM 698 C CA . ALA A 1 89 ? 2.575 0.652 -10.809 1.00 87.62 89 ALA A CA 1
ATOM 699 C C . ALA A 1 89 ? 3.960 0.126 -10.450 1.00 87.62 89 ALA A C 1
ATOM 701 O O . ALA A 1 89 ? 4.122 -0.542 -9.424 1.00 87.62 89 ALA A O 1
ATOM 702 N N . ASP A 1 90 ? 4.939 0.442 -11.292 1.00 88.31 90 ASP A N 1
ATOM 703 C CA . ASP A 1 90 ? 6.343 0.234 -10.964 1.00 88.31 90 ASP A CA 1
ATOM 704 C C . ASP A 1 90 ? 6.762 1.251 -9.901 1.00 88.31 90 ASP A C 1
ATOM 706 O O . ASP A 1 90 ? 6.395 2.427 -9.968 1.00 88.31 90 ASP A O 1
ATOM 710 N N . ILE A 1 91 ? 7.521 0.785 -8.915 1.00 88.12 91 ILE A N 1
ATOM 711 C CA . ILE A 1 91 ? 8.004 1.611 -7.811 1.00 88.12 91 ILE A CA 1
ATOM 712 C C . ILE A 1 91 ? 9.512 1.457 -7.644 1.00 88.12 91 ILE A C 1
ATOM 714 O O . ILE A 1 91 ? 10.115 0.465 -8.064 1.00 88.12 91 ILE A O 1
ATOM 718 N N . ASP A 1 92 ? 10.122 2.458 -7.025 1.00 85.00 92 ASP A N 1
ATOM 719 C CA . ASP A 1 92 ? 11.528 2.435 -6.665 1.00 85.00 92 ASP A CA 1
ATOM 720 C C . ASP A 1 92 ? 11.803 1.450 -5.518 1.00 85.00 92 ASP A C 1
ATOM 722 O O . ASP A 1 92 ? 10.913 1.040 -4.770 1.00 85.00 92 ASP A O 1
ATOM 726 N N . GLU A 1 93 ? 13.067 1.063 -5.382 1.00 84.50 93 GLU A N 1
ATOM 727 C CA . GLU A 1 93 ? 13.511 0.113 -4.364 1.00 84.50 93 GLU A CA 1
ATOM 728 C C . GLU A 1 93 ? 13.271 0.624 -2.938 1.00 84.50 93 GLU A C 1
ATOM 730 O O . GLU A 1 93 ? 12.753 -0.123 -2.109 1.00 84.50 93 GLU A O 1
ATOM 735 N N . ASP A 1 94 ? 13.562 1.896 -2.652 1.00 84.44 94 ASP A N 1
ATOM 736 C CA . ASP A 1 94 ? 13.328 2.480 -1.329 1.00 84.44 94 ASP A CA 1
ATOM 737 C C . ASP A 1 94 ? 11.835 2.476 -0.970 1.00 84.44 94 ASP A C 1
ATOM 739 O O . ASP A 1 94 ? 11.452 2.084 0.139 1.00 84.44 94 ASP A O 1
ATOM 743 N N . GLY A 1 95 ? 10.969 2.864 -1.912 1.00 84.31 95 GLY A N 1
ATOM 744 C CA . GLY A 1 95 ? 9.518 2.746 -1.778 1.00 84.31 95 GLY A CA 1
ATOM 745 C C . GLY A 1 95 ? 9.059 1.304 -1.533 1.00 84.31 95 GLY A C 1
ATOM 746 O O . GLY A 1 95 ? 8.223 1.053 -0.658 1.00 84.31 95 GLY A O 1
ATOM 747 N N . ALA A 1 96 ? 9.643 0.343 -2.251 1.00 88.38 96 ALA A N 1
ATOM 748 C CA . ALA A 1 96 ? 9.300 -1.070 -2.145 1.00 88.38 96 ALA A CA 1
ATOM 749 C C . ALA A 1 96 ? 9.685 -1.660 -0.793 1.00 88.38 96 ALA A C 1
ATOM 751 O O . ALA A 1 96 ? 8.859 -2.310 -0.155 1.00 88.38 96 ALA A O 1
ATOM 752 N N . LEU A 1 97 ? 10.905 -1.405 -0.320 1.00 87.81 97 LEU A N 1
ATOM 753 C CA . LEU A 1 97 ? 11.383 -1.894 0.974 1.00 87.81 97 LEU A CA 1
ATOM 754 C C . LEU A 1 97 ? 10.534 -1.351 2.124 1.00 87.81 97 LEU A C 1
ATOM 756 O O . LEU A 1 97 ? 10.167 -2.097 3.034 1.00 87.81 97 LEU A O 1
ATOM 760 N N . ARG A 1 98 ? 10.145 -0.074 2.047 1.00 86.31 98 ARG A N 1
ATOM 761 C CA . ARG A 1 98 ? 9.245 0.542 3.029 1.00 86.31 98 ARG A CA 1
ATOM 762 C C . ARG A 1 98 ? 7.889 -0.147 3.043 1.00 86.31 98 ARG A C 1
ATOM 764 O O . ARG A 1 98 ? 7.452 -0.607 4.095 1.00 86.31 98 ARG A O 1
ATOM 771 N N . LEU A 1 99 ? 7.237 -0.264 1.886 1.00 87.69 99 LEU A N 1
ATOM 772 C CA . LEU A 1 99 ? 5.936 -0.930 1.788 1.00 87.69 99 LEU A CA 1
ATOM 773 C C . LEU A 1 99 ? 6.015 -2.400 2.217 1.00 87.69 99 LEU A C 1
ATOM 775 O O . LEU A 1 99 ? 5.113 -2.883 2.900 1.00 87.69 99 LEU A O 1
ATOM 779 N N . ALA A 1 100 ? 7.104 -3.097 1.886 1.00 89.69 100 ALA A N 1
ATOM 780 C CA . ALA A 1 100 ? 7.342 -4.469 2.317 1.00 89.69 100 ALA A CA 1
ATOM 781 C C . ALA A 1 100 ? 7.377 -4.578 3.844 1.00 89.69 100 ALA A C 1
ATOM 783 O O . ALA A 1 100 ? 6.723 -5.460 4.402 1.00 89.69 100 ALA A O 1
ATOM 784 N N . LEU A 1 101 ? 8.110 -3.680 4.509 1.00 89.25 101 LEU A N 1
ATOM 785 C CA . LEU A 1 101 ? 8.223 -3.651 5.963 1.00 89.25 101 LEU A CA 1
ATOM 786 C C . LEU A 1 101 ? 6.868 -3.363 6.616 1.00 89.25 101 LEU A C 1
ATOM 788 O O . LEU A 1 101 ? 6.449 -4.122 7.487 1.00 89.25 101 LEU A O 1
ATOM 792 N N . PHE A 1 102 ? 6.147 -2.341 6.140 1.00 87.81 102 PHE A N 1
ATOM 793 C CA . PHE A 1 102 ? 4.793 -2.038 6.613 1.00 87.81 102 PHE A CA 1
ATOM 794 C C . 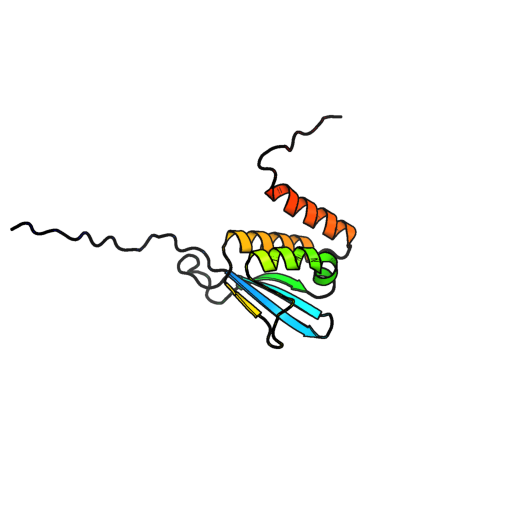PHE A 1 102 ? 3.869 -3.241 6.477 1.00 87.81 102 PHE A C 1
ATOM 796 O O . PHE A 1 102 ? 3.265 -3.678 7.452 1.00 87.81 102 PHE A O 1
ATOM 803 N N . PHE A 1 103 ? 3.757 -3.803 5.276 1.00 89.62 103 PHE A N 1
ATOM 804 C CA . PHE A 1 103 ? 2.829 -4.898 5.027 1.00 89.62 103 PHE A CA 1
ATOM 805 C C . PHE A 1 103 ? 3.194 -6.145 5.825 1.00 89.62 103 PHE A C 1
ATOM 807 O O . PHE A 1 103 ? 2.300 -6.781 6.371 1.00 89.62 103 PHE A O 1
ATOM 814 N N . ARG A 1 104 ? 4.482 -6.486 5.947 1.00 88.81 104 ARG A N 1
ATOM 815 C CA . ARG A 1 104 ? 4.913 -7.644 6.743 1.00 88.81 104 ARG A CA 1
ATOM 816 C C . ARG A 1 104 ? 4.675 -7.453 8.234 1.00 88.81 104 ARG A C 1
ATOM 818 O O . ARG A 1 104 ? 4.215 -8.392 8.875 1.00 88.81 104 ARG A O 1
ATOM 825 N N . ALA A 1 105 ? 4.952 -6.266 8.768 1.00 89.00 105 ALA A N 1
ATOM 826 C CA . ALA A 1 105 ? 4.716 -5.970 10.175 1.00 89.00 105 ALA A CA 1
ATOM 827 C C . ALA A 1 105 ? 3.216 -5.972 10.501 1.00 89.00 105 ALA A C 1
ATOM 829 O O . ALA A 1 105 ? 2.802 -6.540 11.505 1.00 89.00 105 ALA A O 1
ATOM 830 N N . LEU A 1 106 ? 2.390 -5.384 9.633 1.00 87.19 106 LEU A N 1
ATOM 831 C CA . LEU A 1 106 ? 0.964 -5.174 9.884 1.00 87.19 106 LEU A CA 1
ATOM 832 C C . LEU A 1 106 ? 0.081 -6.376 9.519 1.00 87.19 106 LEU A C 1
ATOM 834 O O . LEU A 1 106 ? -0.992 -6.534 10.094 1.00 87.19 106 LEU A O 1
ATOM 838 N N . ALA A 1 107 ? 0.502 -7.236 8.586 1.00 85.06 107 ALA A N 1
ATOM 839 C CA . ALA A 1 107 ? -0.270 -8.403 8.153 1.00 85.06 107 ALA A CA 1
ATOM 840 C C . ALA A 1 107 ? -0.721 -9.345 9.290 1.00 85.06 107 ALA A C 1
ATOM 842 O O . ALA A 1 107 ? -1.893 -9.727 9.275 1.00 85.06 107 ALA A O 1
ATOM 843 N N . PRO A 1 108 ? 0.124 -9.727 10.273 1.00 85.56 108 PRO A N 1
ATOM 844 C CA . PRO A 1 108 ? -0.307 -10.607 11.361 1.00 85.56 108 PRO A CA 1
ATOM 845 C C . PRO A 1 108 ? -1.177 -9.905 12.415 1.00 85.56 108 PRO A C 1
ATOM 847 O O . PRO A 1 108 ? -1.762 -10.571 13.269 1.00 85.56 108 PRO A O 1
ATOM 850 N N . MET A 1 109 ? -1.268 -8.573 12.394 1.00 85.75 109 MET A N 1
ATOM 851 C CA . MET A 1 109 ? -1.949 -7.816 13.439 1.00 85.75 109 MET A CA 1
ATOM 852 C C . MET A 1 109 ? -3.456 -7.736 13.199 1.00 85.75 109 MET A C 1
ATOM 854 O O . MET A 1 109 ? -3.930 -7.664 12.068 1.00 85.75 109 MET A O 1
ATOM 858 N N . ARG A 1 110 ? -4.214 -7.740 14.298 1.00 78.69 110 ARG A N 1
ATOM 859 C CA . ARG A 1 110 ? -5.683 -7.606 14.303 1.00 78.69 110 ARG A CA 1
ATOM 860 C C . ARG A 1 110 ? -6.189 -6.488 15.217 1.00 78.69 110 ARG A C 1
ATOM 862 O O . ARG A 1 110 ? -7.372 -6.159 15.182 1.00 78.69 110 ARG A O 1
ATOM 869 N N . ASN A 1 111 ? -5.308 -5.921 16.043 1.00 84.19 111 ASN A N 1
ATOM 870 C CA . ASN A 1 111 ? -5.618 -4.836 16.967 1.00 84.19 111 ASN A CA 1
ATOM 871 C C . ASN A 1 111 ? -5.179 -3.497 16.355 1.00 84.19 111 ASN A C 1
ATOM 873 O O . ASN A 1 111 ? -4.005 -3.320 16.034 1.00 84.19 111 ASN A O 1
ATOM 877 N N . ARG A 1 112 ? -6.124 -2.557 16.229 1.00 82.56 112 ARG A N 1
ATOM 878 C CA . ARG A 1 112 ? -5.901 -1.238 15.625 1.00 82.56 112 ARG A CA 1
ATOM 879 C C . ARG A 1 112 ? -4.823 -0.425 16.340 1.00 82.56 112 ARG A C 1
ATOM 881 O O . ARG A 1 112 ? -4.021 0.215 15.670 1.00 82.56 112 ARG A O 1
ATOM 888 N N . ASP A 1 113 ? -4.800 -0.442 17.666 1.00 84.75 113 ASP A N 1
ATOM 889 C CA . ASP A 1 113 ? -3.891 0.402 18.442 1.00 84.75 113 ASP A CA 1
ATOM 890 C C . ASP A 1 113 ? -2.456 -0.124 18.339 1.00 84.75 113 ASP A C 1
ATOM 892 O O . ASP A 1 113 ? -1.531 0.646 18.091 1.00 84.75 113 ASP A O 1
ATOM 896 N N . ALA A 1 114 ? -2.278 -1.450 18.370 1.00 85.00 114 ALA A N 1
ATOM 897 C CA . ALA A 1 114 ? -0.986 -2.086 18.102 1.00 85.00 114 ALA A CA 1
ATOM 898 C C . ALA A 1 114 ? -0.492 -1.806 16.670 1.00 85.00 114 ALA A C 1
ATOM 900 O O . ALA A 1 114 ? 0.667 -1.448 16.467 1.00 85.00 114 ALA A O 1
ATOM 901 N N . MET A 1 115 ? -1.385 -1.908 15.678 1.00 85.81 115 MET A N 1
ATOM 902 C CA . MET A 1 115 ? -1.070 -1.576 14.285 1.00 85.81 115 MET A CA 1
ATOM 903 C C . MET A 1 115 ? -0.644 -0.120 14.127 1.00 85.81 115 MET A C 1
ATOM 905 O O . MET A 1 115 ? 0.305 0.170 13.401 1.00 85.81 115 MET A O 1
ATOM 909 N N . ARG A 1 116 ? -1.332 0.798 14.810 1.00 85.81 116 ARG A N 1
ATOM 910 C CA . ARG A 1 116 ? -1.010 2.221 14.784 1.00 85.81 116 ARG A CA 1
ATOM 911 C C . ARG A 1 116 ? 0.356 2.497 15.406 1.00 85.81 116 ARG A C 1
ATOM 913 O O . ARG A 1 116 ? 1.144 3.184 14.769 1.00 85.81 116 ARG A O 1
ATOM 920 N N . LEU A 1 117 ? 0.644 1.939 16.582 1.00 87.56 117 LEU A N 1
ATOM 921 C CA . LEU A 1 117 ? 1.933 2.111 17.260 1.00 87.56 117 LEU A CA 1
ATOM 922 C C . LEU A 1 117 ? 3.098 1.588 16.416 1.00 87.56 117 LEU A C 1
ATOM 924 O O . LEU A 1 117 ? 4.112 2.262 16.278 1.00 87.56 117 LEU A O 1
ATOM 928 N N . VAL A 1 118 ? 2.947 0.414 15.797 1.00 88.38 118 VAL A N 1
ATOM 929 C CA . VAL A 1 118 ? 4.003 -0.143 14.940 1.00 88.38 118 VAL A CA 1
ATOM 930 C C . VAL A 1 118 ? 4.149 0.641 13.643 1.00 88.38 118 VAL A C 1
ATOM 932 O O . VAL A 1 118 ? 5.272 0.893 13.214 1.00 88.38 118 VAL A O 1
ATOM 935 N N . ALA A 1 119 ? 3.046 1.083 13.035 1.00 86.00 119 ALA A N 1
ATOM 936 C CA . ALA A 1 119 ? 3.116 1.967 11.878 1.00 86.00 119 ALA A CA 1
ATOM 937 C C . ALA A 1 119 ? 3.836 3.281 12.222 1.00 86.00 119 ALA A C 1
ATOM 939 O O . ALA A 1 119 ? 4.706 3.701 11.470 1.00 86.00 119 ALA A O 1
ATOM 940 N N . GLU A 1 120 ? 3.522 3.896 13.364 1.00 86.19 120 GLU A N 1
ATOM 941 C CA . GLU A 1 120 ? 4.188 5.112 13.844 1.00 86.19 120 GLU A CA 1
ATOM 942 C C . GLU A 1 120 ? 5.674 4.873 14.129 1.00 86.19 120 GLU A C 1
ATOM 944 O O . GLU A 1 120 ? 6.497 5.672 13.696 1.00 86.19 120 GLU A O 1
ATOM 949 N N . GLY A 1 121 ? 6.041 3.752 14.757 1.00 85.44 121 GLY A N 1
ATOM 950 C CA . GLY A 1 121 ? 7.441 3.381 14.978 1.00 85.44 121 GLY A CA 1
ATOM 951 C C . GLY A 1 121 ? 8.223 3.217 13.671 1.00 85.44 121 GLY A C 1
ATOM 952 O O . GLY A 1 121 ? 9.298 3.790 13.522 1.00 85.44 121 GLY A O 1
ATOM 953 N N . ILE A 1 122 ? 7.657 2.518 12.680 1.00 84.69 122 ILE A N 1
ATOM 954 C CA . ILE A 1 122 ? 8.272 2.366 11.348 1.00 84.69 122 ILE A CA 1
ATOM 955 C C . ILE A 1 122 ? 8.431 3.732 10.654 1.00 84.69 122 ILE A C 1
ATOM 957 O O . ILE A 1 122 ? 9.426 3.968 9.967 1.00 84.69 122 ILE A O 1
ATOM 961 N N . GLU A 1 123 ? 7.474 4.649 10.827 1.00 81.69 123 GLU A N 1
ATOM 962 C CA . GLU A 1 123 ? 7.568 6.018 10.303 1.00 81.69 123 GLU A CA 1
ATOM 963 C C . GLU A 1 123 ? 8.606 6.867 11.050 1.00 81.69 123 GLU A C 1
ATOM 965 O O . GLU A 1 123 ? 9.318 7.632 10.405 1.00 81.69 123 GLU A O 1
ATOM 970 N N . ALA A 1 124 ? 8.726 6.731 12.372 1.00 82.88 124 ALA A N 1
ATOM 971 C CA . ALA A 1 124 ? 9.674 7.480 13.199 1.00 82.88 124 ALA A CA 1
ATOM 972 C C . ALA A 1 124 ? 11.130 7.086 12.908 1.00 82.88 124 ALA A C 1
ATOM 974 O O . ALA A 1 124 ? 11.980 7.959 12.725 1.00 82.88 124 ALA A O 1
ATOM 975 N N . MET A 1 125 ? 11.392 5.789 12.699 1.00 73.25 125 MET A N 1
ATOM 976 C CA . MET A 1 125 ? 12.706 5.278 12.277 1.00 73.25 125 MET A CA 1
ATOM 977 C C . MET A 1 125 ? 13.209 5.914 10.967 1.00 73.25 125 MET A C 1
ATOM 979 O O . MET A 1 125 ? 14.404 5.910 10.689 1.00 73.25 125 MET A O 1
ATOM 983 N N . ARG A 1 126 ? 12.312 6.475 10.144 1.00 62.25 126 ARG A N 1
ATOM 984 C CA . ARG A 1 126 ? 12.659 7.186 8.902 1.00 62.25 126 ARG A CA 1
ATOM 985 C C . ARG A 1 126 ? 13.208 8.598 9.153 1.00 62.25 126 ARG A C 1
ATOM 987 O O . ARG A 1 126 ? 13.878 9.130 8.270 1.00 62.25 126 ARG A O 1
ATOM 994 N N . GLY A 1 127 ? 12.889 9.217 10.292 1.00 53.78 127 GLY A N 1
ATOM 995 C CA . GLY A 1 127 ? 13.373 10.547 10.680 1.00 53.78 127 GLY A CA 1
ATOM 996 C C . GLY A 1 127 ? 14.654 10.508 11.517 1.00 53.78 127 GLY A C 1
ATOM 997 O O . GLY A 1 127 ? 15.488 11.403 11.409 1.00 53.78 127 GLY A O 1
ATOM 998 N N . GLU A 1 128 ? 14.842 9.450 12.304 1.00 42.78 128 GLU A N 1
ATOM 999 C CA . GLU A 1 128 ? 15.925 9.337 13.281 1.00 42.78 128 GLU A CA 1
ATOM 1000 C C . GLU A 1 128 ? 17.142 8.587 12.725 1.00 42.78 128 GLU A C 1
ATOM 1002 O O . GLU A 1 128 ? 17.487 7.482 13.130 1.00 42.78 128 GLU A O 1
ATOM 1007 N N . GLY A 1 129 ? 17.869 9.258 11.835 1.00 44.88 129 GLY A N 1
ATOM 1008 C CA . GLY A 1 129 ? 19.329 9.137 11.831 1.00 44.88 129 GLY A CA 1
ATOM 1009 C C . GLY A 1 129 ? 19.989 9.844 13.029 1.00 44.88 129 GLY A C 1
ATOM 1010 O O . GLY A 1 129 ? 21.208 9.808 13.154 1.00 44.88 129 GLY A O 1
ATOM 1011 N N . ALA A 1 130 ? 19.222 10.498 13.908 1.00 47.16 130 ALA A N 1
ATOM 1012 C CA . ALA A 1 130 ? 19.690 11.067 15.165 1.00 47.16 130 ALA A CA 1
ATOM 1013 C C . ALA A 1 130 ? 18.525 11.165 16.164 1.00 47.16 130 ALA A C 1
ATOM 1015 O O . ALA A 1 130 ? 17.436 11.580 15.783 1.00 47.16 130 ALA A O 1
ATOM 1016 N N . GLN A 1 131 ? 18.817 10.839 17.427 1.00 40.59 131 GLN A N 1
ATOM 1017 C CA . GLN A 1 131 ? 17.998 11.020 18.636 1.00 40.59 131 GLN A CA 1
ATOM 1018 C C . GLN A 1 131 ? 17.205 9.826 19.210 1.00 40.59 131 GLN A C 1
ATOM 1020 O O . GLN A 1 131 ? 16.270 10.032 19.973 1.00 40.59 131 GLN A O 1
ATOM 1025 N N . PHE A 1 132 ? 17.699 8.591 19.073 1.00 47.22 132 PHE A N 1
ATOM 1026 C CA . PHE A 1 132 ? 17.561 7.643 20.191 1.00 47.22 132 PHE A CA 1
ATOM 1027 C C . PHE A 1 132 ? 18.684 7.898 21.214 1.00 47.22 132 PHE A C 1
ATOM 1029 O O . PHE A 1 132 ? 19.727 7.246 21.186 1.00 47.22 132 PHE A O 1
ATOM 1036 N N . CYS A 1 133 ? 18.497 8.883 22.098 1.00 37.62 133 CYS A N 1
ATOM 1037 C CA . CYS A 1 133 ? 19.209 8.918 23.379 1.00 37.62 133 CYS A CA 1
ATOM 1038 C C . CYS A 1 133 ? 18.326 8.196 24.404 1.00 37.62 133 CYS A C 1
ATOM 1040 O O . CYS A 1 133 ? 17.254 8.712 24.719 1.00 37.62 133 CYS A O 1
ATOM 1042 N N . PRO A 1 134 ? 18.723 7.025 24.931 1.00 50.78 134 PRO A N 1
ATOM 1043 C CA . PRO A 1 134 ? 18.012 6.432 26.050 1.00 50.78 134 PRO A CA 1
ATOM 1044 C C . PRO A 1 134 ? 18.268 7.295 27.292 1.00 50.78 134 PRO A C 1
ATOM 1046 O O . PRO A 1 134 ? 19.370 7.290 27.841 1.00 50.78 134 PRO A O 1
ATOM 1049 N N . GLU A 1 135 ? 17.260 8.049 27.728 1.00 37.22 135 GLU A N 1
ATOM 1050 C CA . GLU A 1 135 ? 17.246 8.620 29.073 1.00 37.22 135 GLU A CA 1
ATOM 1051 C C . GLU A 1 135 ? 17.113 7.457 30.063 1.00 37.22 135 GLU A C 1
ATOM 1053 O O . GLU A 1 135 ? 16.176 6.656 29.998 1.00 37.22 135 GLU A O 1
ATOM 1058 N N . LYS A 1 136 ? 18.140 7.286 30.898 1.00 42.94 136 LYS A N 1
ATOM 1059 C CA . LYS A 1 136 ? 18.181 6.246 31.921 1.00 42.94 136 LYS A CA 1
ATOM 1060 C C . LYS A 1 136 ? 17.342 6.653 33.136 1.00 42.94 136 LYS A C 1
ATOM 1062 O O . LYS A 1 136 ? 17.421 7.797 33.564 1.00 42.94 136 LYS A O 1
ATOM 1067 N N . ALA A 1 137 ? 16.613 5.637 33.612 1.00 44.03 137 ALA A N 1
ATOM 1068 C CA . ALA A 1 137 ? 16.056 5.351 34.941 1.00 44.03 137 ALA A CA 1
ATOM 1069 C C . ALA A 1 137 ? 16.407 6.290 36.104 1.00 44.03 137 ALA A C 1
ATOM 1071 O O . ALA A 1 137 ? 17.614 6.554 36.301 1.00 44.03 137 ALA A O 1
#

Radius of gyration: 19.99 Å; chains: 1; bounding box: 62×29×74 Å

pLDDT: mean 75.89, std 16.36, range [36.09, 92.5]

Secondary structure (DSSP, 8-state):
-----------S-S--PPEEEEEEEE-SSS-EEEEEEEEP-TT-TT--S-EEEEEEETHHHHTTHHHHHHHHHHTT--GGG--TT-EEEEE-HHHHHHHHHHHHHHTT---HHHHHHHHHHHHHTTT-SS-------

Foldseek 3Di:
DDDPPPPPPPPPDPDFDWKKKWWWAAPDVQWIKIWIWTQDIPVCVVDPGIHTLFMDIGPLCVLCVVPVQVLCVVQVHHPVPADNGTDMDIGDPVSRVLVSVLRVVSVVDDDSVVNVVVSVVSVVVVVPPDDPPPDDD